Protein AF-A0A4U9HYD4-F1 (afdb_monomer_lite)

Sequence (68 aa):
MHGFPEQDTVVEEEGHIGHGAILHGCVIRRNALVGMNAVIMDGAVIGENSIVGAAAFVKRKRKCLLTI

Radius of gyration: 10.19 Å; chains: 1; bounding box: 22×25×25 Å

Foldseek 3Di:
DEEDPPADQEQDALEAEADLEATYSEAEDANEYEAANEYAYHLEYEDHVEYEYHVHYHDHNHDHPHYD

Structure (mmCIF, N/CA/C/O backbone):
data_AF-A0A4U9HYD4-F1
#
_entry.id   AF-A0A4U9HYD4-F1
#
loop_
_atom_site.group_PDB
_atom_site.id
_atom_site.type_symbol
_atom_site.label_atom_id
_atom_site.label_alt_id
_atom_site.label_comp_id
_atom_site.label_asym_id
_atom_site.label_entity_id
_atom_site.label_seq_id
_atom_site.pdbx_PDB_ins_code
_atom_site.Cartn_x
_atom_site.Cartn_y
_atom_site.Cartn_z
_atom_site.occupancy
_atom_site.B_iso_or_equiv
_atom_site.auth_seq_id
_atom_site.auth_comp_id
_atom_site.auth_asym_id
_atom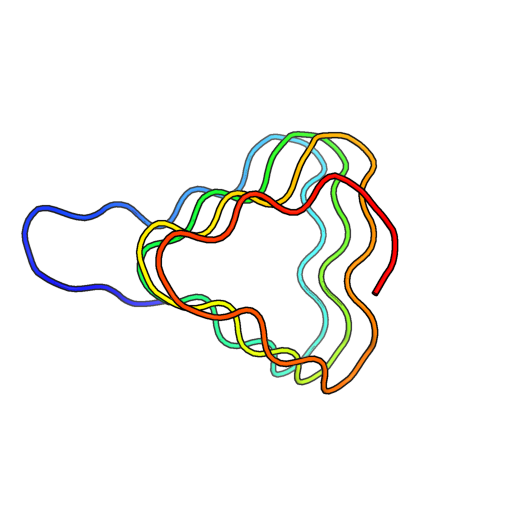_site.auth_atom_id
_atom_site.pdbx_PDB_model_num
ATOM 1 N N . MET A 1 1 ? -1.066 2.148 -9.744 1.00 91.81 1 MET A N 1
ATOM 2 C CA . MET A 1 1 ? -1.649 0.851 -9.352 1.00 91.81 1 MET A CA 1
ATOM 3 C C . MET A 1 1 ? -1.377 -0.137 -10.467 1.00 91.81 1 MET A C 1
ATOM 5 O O . MET A 1 1 ? -1.718 0.169 -11.601 1.00 91.81 1 MET A O 1
ATOM 9 N N . HIS A 1 2 ? -0.762 -1.274 -10.158 1.00 93.25 2 HIS A N 1
ATOM 10 C CA . HIS A 1 2 ? -0.753 -2.460 -11.019 1.00 93.25 2 HIS A CA 1
ATOM 11 C C . HIS A 1 2 ? -0.519 -3.712 -10.159 1.00 93.25 2 HIS A C 1
ATOM 13 O O . HIS A 1 2 ? -0.389 -3.602 -8.946 1.00 93.25 2 HIS A O 1
ATOM 19 N N . GLY A 1 3 ? -0.498 -4.902 -10.746 1.00 91.12 3 GLY A N 1
ATOM 20 C CA . GLY A 1 3 ? -0.248 -6.147 -10.021 1.00 91.12 3 GLY A CA 1
ATOM 21 C C . GLY A 1 3 ? 0.038 -7.291 -10.984 1.00 91.12 3 GLY A C 1
ATOM 22 O O . GLY A 1 3 ? -0.059 -7.114 -12.201 1.00 91.12 3 GLY A O 1
ATOM 23 N N . PHE A 1 4 ? 0.402 -8.454 -10.449 1.00 92.12 4 PHE A N 1
ATOM 24 C CA . PHE A 1 4 ? 0.400 -9.692 -11.229 1.00 92.12 4 PHE A CA 1
ATOM 25 C C . PHE A 1 4 ? -1.039 -10.148 -11.531 1.00 92.12 4 PHE A C 1
ATOM 27 O O . PHE A 1 4 ? -1.966 -9.734 -10.831 1.00 92.12 4 PHE A O 1
ATOM 34 N N . PRO A 1 5 ? -1.245 -11.018 -12.539 1.00 94.12 5 PRO A N 1
ATOM 35 C CA . PRO A 1 5 ? -2.523 -11.699 -12.720 1.00 94.12 5 PRO A CA 1
ATOM 36 C C . PRO A 1 5 ? -2.997 -12.348 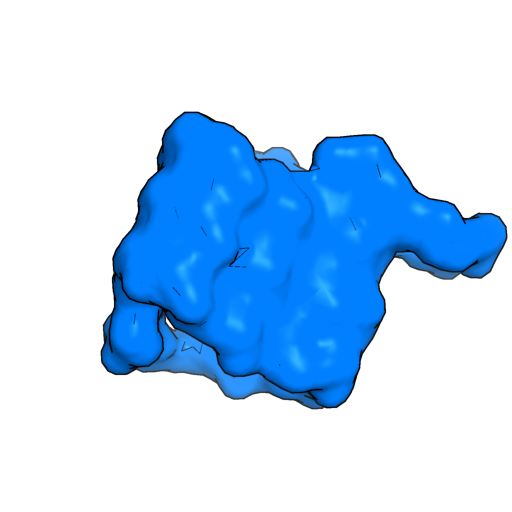-11.415 1.00 94.12 5 PRO A C 1
ATOM 38 O O . PRO A 1 5 ? -2.178 -12.821 -10.625 1.00 94.12 5 PRO A O 1
ATOM 41 N N . GLU A 1 6 ? -4.314 -12.363 -11.203 1.00 89.88 6 GLU A N 1
ATOM 42 C CA . GLU A 1 6 ? -4.955 -12.959 -10.018 1.00 89.88 6 GLU A CA 1
ATOM 43 C C . GLU A 1 6 ? -4.580 -12.290 -8.678 1.00 89.88 6 GLU A C 1
ATOM 45 O O . GLU A 1 6 ? -4.796 -12.862 -7.609 1.00 89.88 6 GLU A O 1
ATOM 50 N N . GLN A 1 7 ? -4.030 -11.071 -8.712 1.00 89.19 7 GLN A N 1
ATOM 51 C CA . GLN A 1 7 ? -3.804 -10.252 -7.524 1.00 89.19 7 GLN A CA 1
ATOM 52 C C . GLN A 1 7 ? -4.485 -8.898 -7.645 1.00 89.19 7 GLN A C 1
ATOM 54 O O . GLN A 1 7 ? -4.179 -8.099 -8.532 1.00 89.19 7 GLN A O 1
ATOM 59 N N . ASP A 1 8 ? -5.339 -8.610 -6.672 1.00 93.69 8 ASP A N 1
ATOM 60 C CA . ASP A 1 8 ? -5.988 -7.316 -6.571 1.00 93.69 8 ASP A CA 1
ATOM 61 C C . ASP A 1 8 ? -5.090 -6.306 -5.859 1.00 93.69 8 ASP A C 1
ATOM 63 O O . ASP A 1 8 ? -4.368 -6.614 -4.906 1.00 93.69 8 ASP A O 1
ATOM 67 N N . THR A 1 9 ? -5.172 -5.058 -6.310 1.00 96.62 9 THR A N 1
ATOM 68 C CA . THR A 1 9 ? -4.735 -3.914 -5.514 1.00 96.62 9 THR A CA 1
ATOM 69 C C . THR A 1 9 ? -5.982 -3.235 -4.984 1.00 96.62 9 THR A C 1
ATOM 71 O O . THR A 1 9 ? -6.762 -2.690 -5.762 1.00 96.62 9 THR A O 1
ATOM 74 N N . VAL A 1 10 ? -6.176 -3.275 -3.671 1.00 96.94 10 VAL A N 1
ATOM 75 C CA . VAL A 1 10 ? -7.390 -2.772 -3.026 1.00 96.94 10 VAL A CA 1
ATOM 76 C C . VAL A 1 10 ? -7.037 -1.566 -2.176 1.00 96.94 10 VAL A C 1
ATOM 78 O O . VAL A 1 10 ? -6.112 -1.619 -1.366 1.00 96.94 10 VAL A O 1
ATOM 81 N N . VAL A 1 11 ? -7.795 -0.489 -2.354 1.00 97.94 11 VAL A N 1
ATOM 82 C CA . VAL A 1 11 ? -7.800 0.660 -1.450 1.00 97.94 11 VAL A CA 1
ATOM 83 C C . VAL A 1 11 ? -9.188 0.726 -0.833 1.00 97.94 11 VAL A C 1
ATOM 85 O O . VAL A 1 11 ? -10.174 0.898 -1.546 1.00 97.94 11 VAL A O 1
ATOM 88 N N . GLU A 1 12 ? -9.266 0.496 0.473 1.00 98.25 12 GLU A N 1
ATOM 89 C CA . GLU A 1 12 ? -10.515 0.584 1.226 1.00 98.25 12 GLU A CA 1
ATOM 90 C C . GLU A 1 12 ? -10.900 2.050 1.506 1.00 98.25 12 GLU A C 1
ATOM 92 O O . GLU A 1 12 ? -10.169 2.989 1.190 1.00 98.25 12 GLU A O 1
ATOM 97 N N . GLU A 1 13 ? -12.081 2.243 2.093 1.00 98.50 13 GLU A N 1
ATOM 98 C CA . GLU A 1 13 ? -12.667 3.554 2.392 1.00 98.50 13 GLU A CA 1
ATOM 99 C C . GLU A 1 13 ? -11.723 4.451 3.212 1.00 98.50 13 GLU A C 1
ATOM 101 O O . GLU A 1 13 ? -11.058 3.988 4.141 1.00 98.50 13 GLU A O 1
ATOM 106 N N . GLU A 1 14 ? -11.654 5.738 2.864 1.00 97.81 14 GLU A N 1
ATOM 107 C CA . GLU A 1 14 ? -10.709 6.713 3.437 1.00 97.81 14 GLU A CA 1
ATOM 108 C C . GLU A 1 14 ? -9.215 6.344 3.283 1.00 97.81 14 GLU A C 1
ATOM 110 O O . GLU A 1 14 ? -8.351 6.943 3.921 1.00 97.81 14 GLU A O 1
ATOM 115 N N . GLY A 1 15 ? -8.864 5.371 2.435 1.00 96.94 15 GLY A N 1
ATOM 116 C CA . GLY A 1 15 ? -7.473 5.087 2.090 1.00 96.94 15 GLY A CA 1
ATOM 117 C C . GLY A 1 15 ? -6.850 6.245 1.303 1.00 96.94 15 GLY A C 1
ATOM 118 O O . GLY A 1 15 ? -7.280 6.561 0.193 1.00 96.94 15 GLY A O 1
ATOM 119 N N . HIS A 1 16 ? -5.813 6.874 1.855 1.00 97.19 16 HIS A N 1
ATOM 120 C CA . HIS A 1 16 ? -5.162 8.033 1.251 1.00 97.19 16 HIS A CA 1
ATOM 121 C C . HIS A 1 16 ? -3.872 7.637 0.537 1.00 97.19 16 HIS A C 1
ATOM 123 O O . HIS A 1 16 ? -2.960 7.091 1.155 1.00 97.19 16 HIS A O 1
ATOM 129 N N . ILE A 1 17 ? -3.763 7.949 -0.756 1.00 98.19 17 ILE A N 1
ATOM 130 C CA . ILE A 1 17 ? -2.586 7.625 -1.568 1.00 98.19 17 ILE A CA 1
ATOM 131 C C . ILE A 1 17 ? -1.843 8.910 -1.928 1.00 98.19 17 ILE A C 1
ATOM 133 O O . ILE A 1 17 ? -2.311 9.714 -2.732 1.00 98.19 17 ILE A O 1
ATOM 137 N N . GLY A 1 18 ? -0.669 9.094 -1.329 1.00 98.00 18 GLY A N 1
ATOM 138 C CA . GLY A 1 18 ? 0.205 10.227 -1.587 1.00 98.00 18 GLY A CA 1
ATOM 139 C C . GLY A 1 18 ? 0.721 10.254 -3.027 1.00 98.00 18 GLY A C 1
ATOM 140 O O . GLY A 1 18 ? 0.845 9.228 -3.699 1.00 98.00 18 GLY A O 1
ATOM 141 N N . HIS A 1 19 ? 1.055 11.453 -3.504 1.00 98.31 19 HIS A N 1
ATOM 142 C CA . HIS A 1 19 ? 1.539 11.667 -4.869 1.00 98.31 19 HIS A CA 1
ATOM 143 C C . HIS A 1 19 ? 2.739 10.765 -5.201 1.00 98.31 19 HIS A C 1
ATOM 145 O O . HIS A 1 19 ? 3.629 10.565 -4.378 1.00 98.31 19 HIS A O 1
ATOM 151 N N . GLY A 1 20 ? 2.767 10.196 -6.405 1.00 97.81 20 GLY A N 1
ATOM 152 C CA . GLY A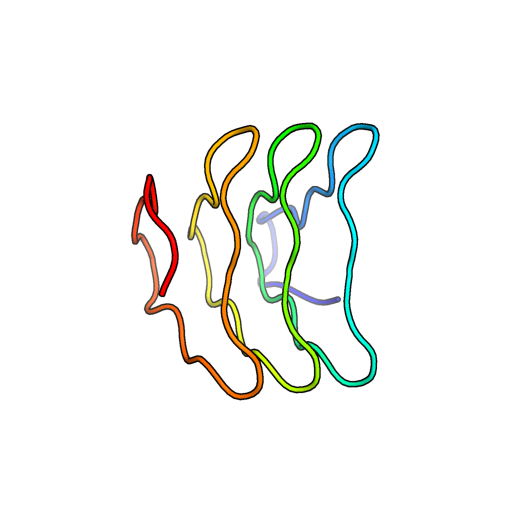 1 20 ? 3.877 9.344 -6.847 1.00 97.81 20 GLY A CA 1
ATOM 153 C C . GLY A 1 20 ? 4.015 8.008 -6.105 1.00 97.81 20 GLY A C 1
ATOM 154 O O . GLY A 1 20 ? 4.975 7.286 -6.360 1.00 97.81 20 GLY A O 1
ATOM 155 N N . ALA A 1 21 ? 3.089 7.650 -5.206 1.00 98.25 21 ALA A N 1
ATOM 156 C CA . ALA A 1 21 ? 3.112 6.342 -4.567 1.00 98.25 21 ALA A CA 1
ATOM 157 C C . ALA A 1 21 ? 2.848 5.216 -5.583 1.00 98.25 21 ALA A C 1
ATOM 159 O O . ALA A 1 21 ? 1.972 5.307 -6.451 1.00 98.25 21 ALA A O 1
ATOM 160 N N . ILE A 1 22 ? 3.594 4.123 -5.449 1.00 98.12 22 ILE A N 1
ATOM 161 C CA . ILE A 1 22 ? 3.479 2.928 -6.281 1.00 98.12 22 ILE A CA 1
ATOM 162 C C . ILE A 1 22 ? 2.804 1.837 -5.457 1.00 98.12 22 ILE A C 1
ATOM 164 O O . ILE A 1 22 ? 3.352 1.357 -4.469 1.00 98.12 22 ILE A O 1
ATOM 168 N N . LEU A 1 23 ? 1.613 1.430 -5.891 1.00 97.94 23 LEU A N 1
ATOM 169 C CA . LEU A 1 23 ? 0.874 0.303 -5.325 1.00 97.94 23 LEU A CA 1
ATOM 170 C C . LEU A 1 23 ? 0.953 -0.884 -6.282 1.00 97.94 23 LEU A C 1
ATOM 172 O O . LEU A 1 23 ? 0.512 -0.756 -7.435 1.00 97.94 23 LEU A O 1
ATOM 176 N N . HIS A 1 24 ? 1.497 -1.999 -5.795 1.00 97.06 24 HIS A N 1
ATOM 177 C CA . HIS A 1 24 ? 1.686 -3.228 -6.552 1.00 97.06 24 HIS A CA 1
ATOM 178 C C . HIS A 1 24 ? 1.045 -4.425 -5.831 1.00 97.06 24 HIS A C 1
ATOM 180 O O . HIS A 1 24 ? 1.630 -4.952 -4.890 1.00 97.06 24 HIS A O 1
ATOM 186 N N . GLY A 1 25 ? -0.150 -4.859 -6.247 1.00 96.19 25 GLY A N 1
ATOM 187 C CA . GLY A 1 25 ? -0.813 -6.068 -5.723 1.00 96.19 25 GLY A CA 1
ATOM 188 C C . GLY A 1 25 ? -1.031 -6.079 -4.202 1.00 96.19 25 GLY A C 1
ATOM 189 O O . GLY A 1 25 ? -0.805 -7.104 -3.559 1.00 96.19 25 GLY A O 1
ATOM 190 N N . CYS A 1 26 ? -1.371 -4.938 -3.597 1.00 96.44 26 CYS A N 1
ATOM 191 C CA . CYS A 1 26 ? -1.426 -4.754 -2.141 1.00 96.44 26 CYS A CA 1
ATOM 192 C C . CYS A 1 26 ? -2.817 -4.353 -1.629 1.00 96.44 26 CYS A C 1
ATOM 194 O O . CYS A 1 26 ? -3.649 -3.853 -2.382 1.00 96.44 26 CYS A O 1
ATOM 196 N N . VAL A 1 27 ? -3.041 -4.497 -0.320 1.00 96.88 27 VAL A N 1
ATOM 197 C CA . VAL A 1 27 ? -4.272 -4.053 0.353 1.00 96.88 27 VAL A CA 1
ATOM 198 C C . VAL A 1 27 ? -3.966 -2.881 1.277 1.00 96.88 27 VAL A C 1
ATOM 200 O O . VAL A 1 27 ? -3.220 -3.020 2.249 1.00 96.88 27 VAL A O 1
ATOM 203 N N . ILE A 1 28 ? -4.572 -1.737 0.988 1.00 97.38 28 ILE A N 1
ATOM 204 C CA . ILE A 1 28 ? -4.584 -0.551 1.841 1.00 97.38 28 ILE A CA 1
ATOM 205 C C . ILE A 1 28 ? -5.908 -0.558 2.600 1.00 97.38 28 ILE A C 1
ATOM 207 O O . ILE A 1 28 ? -6.967 -0.426 1.987 1.00 97.38 28 ILE A O 1
ATOM 211 N N . ARG A 1 29 ? -5.854 -0.786 3.914 1.00 97.56 29 ARG A N 1
ATOM 212 C CA . ARG A 1 29 ? -7.056 -0.872 4.747 1.00 97.56 29 ARG A CA 1
ATOM 213 C C . ARG A 1 29 ? -7.651 0.503 5.044 1.00 97.56 29 ARG A C 1
ATOM 215 O O . ARG A 1 29 ? -7.023 1.532 4.797 1.00 97.56 29 ARG A O 1
ATOM 222 N N . ARG A 1 30 ? -8.869 0.495 5.585 1.00 98.06 30 ARG A N 1
ATOM 223 C CA . ARG A 1 30 ? -9.644 1.688 5.932 1.00 98.06 30 ARG A CA 1
ATOM 224 C C . ARG A 1 30 ? -8.815 2.747 6.661 1.00 98.06 30 ARG A C 1
ATOM 226 O O . ARG A 1 30 ? -8.126 2.442 7.639 1.00 98.06 30 ARG A O 1
ATOM 233 N N . ASN A 1 31 ? -8.938 3.997 6.216 1.00 97.12 31 ASN A N 1
ATOM 234 C CA . ASN A 1 31 ? -8.288 5.163 6.821 1.00 97.12 31 ASN A CA 1
ATOM 235 C C . ASN A 1 31 ? -6.749 5.056 6.928 1.00 97.12 31 ASN A C 1
ATOM 237 O O . ASN A 1 31 ? -6.127 5.703 7.770 1.00 97.12 31 ASN A O 1
ATOM 241 N N . ALA A 1 32 ? -6.109 4.197 6.129 1.00 97.19 32 ALA A N 1
ATOM 242 C CA . ALA A 1 32 ? -4.655 4.140 6.059 1.00 97.19 32 ALA A CA 1
ATOM 243 C C . ALA A 1 32 ? -4.108 5.231 5.126 1.00 97.19 32 ALA A C 1
ATOM 245 O O . ALA A 1 32 ? -4.676 5.497 4.067 1.00 97.19 32 ALA A O 1
ATOM 246 N N . LEU A 1 33 ? -2.967 5.819 5.485 1.00 97.50 33 LEU A N 1
ATOM 247 C CA . LEU A 1 33 ? -2.275 6.826 4.683 1.00 97.50 33 LEU A CA 1
ATOM 248 C C . LEU A 1 33 ? -1.000 6.239 4.086 1.00 97.50 33 LEU A C 1
ATOM 250 O O . LEU A 1 33 ? -0.135 5.761 4.810 1.00 97.50 33 LEU A O 1
ATOM 254 N N . VAL A 1 34 ? -0.845 6.326 2.770 1.00 97.75 34 VAL A N 1
ATOM 255 C CA . VAL A 1 34 ? 0.391 6.000 2.056 1.00 97.75 34 VAL A CA 1
ATOM 256 C C . VAL A 1 34 ? 1.103 7.295 1.686 1.00 97.75 34 VAL A C 1
ATOM 258 O O . VAL A 1 34 ? 0.567 8.111 0.943 1.00 97.75 34 VAL A O 1
ATOM 261 N N . GLY A 1 35 ? 2.308 7.503 2.208 1.00 97.62 35 GLY A N 1
ATOM 262 C CA . GLY A 1 35 ? 3.103 8.702 1.977 1.00 97.62 35 GLY A CA 1
ATOM 263 C C . GLY A 1 35 ? 3.535 8.877 0.520 1.00 97.62 35 GLY A C 1
ATOM 264 O O . GLY A 1 35 ? 3.601 7.929 -0.264 1.00 97.62 35 GLY A O 1
ATOM 265 N N . MET A 1 36 ? 3.854 10.121 0.160 1.00 98.12 36 MET A N 1
ATOM 266 C CA . MET A 1 36 ? 4.329 10.492 -1.177 1.00 98.12 36 MET A CA 1
ATOM 267 C C . MET A 1 36 ? 5.554 9.658 -1.583 1.00 98.12 36 MET A C 1
ATOM 269 O O . MET A 1 36 ? 6.464 9.466 -0.779 1.00 98.12 36 MET A O 1
ATOM 273 N N . ASN A 1 37 ? 5.600 9.194 -2.832 1.00 97.81 37 ASN A N 1
ATOM 274 C CA . ASN A 1 37 ? 6.687 8.383 -3.397 1.00 97.81 37 ASN A CA 1
ATOM 275 C C . ASN A 1 37 ? 6.967 7.052 -2.667 1.00 97.81 37 ASN A C 1
ATOM 277 O O . ASN A 1 37 ? 8.018 6.451 -2.886 1.00 97.81 37 ASN A O 1
ATOM 281 N N . ALA A 1 38 ? 6.070 6.577 -1.796 1.00 97.56 38 ALA A N 1
ATOM 282 C CA . ALA A 1 38 ? 6.211 5.261 -1.178 1.00 97.56 38 ALA A CA 1
ATOM 283 C C . ALA A 1 38 ? 5.956 4.134 -2.193 1.00 97.56 38 ALA A C 1
ATOM 285 O O . ALA A 1 38 ? 5.182 4.292 -3.138 1.00 97.56 38 ALA A O 1
ATOM 286 N N . VAL A 1 39 ? 6.570 2.972 -1.980 1.00 97.44 39 VAL A N 1
ATOM 287 C CA . VAL A 1 39 ? 6.409 1.784 -2.828 1.00 97.44 39 VAL A CA 1
ATOM 288 C C . VAL A 1 39 ? 5.907 0.619 -1.985 1.00 97.44 39 VAL A C 1
ATOM 290 O O . VAL A 1 39 ? 6.577 0.185 -1.044 1.00 97.44 39 VAL A O 1
ATOM 293 N N . ILE A 1 40 ? 4.732 0.096 -2.334 1.00 97.06 40 ILE A N 1
ATOM 294 C CA . ILE A 1 40 ? 4.062 -1.007 -1.645 1.00 97.06 40 ILE A CA 1
ATOM 295 C C . ILE A 1 40 ? 4.027 -2.227 -2.569 1.00 97.06 40 ILE A C 1
ATOM 297 O O . ILE A 1 40 ? 3.402 -2.186 -3.626 1.00 97.06 40 ILE A O 1
ATOM 301 N N . MET A 1 41 ? 4.712 -3.299 -2.170 1.00 96.00 41 MET A N 1
ATOM 302 C CA . MET A 1 41 ? 4.890 -4.512 -2.980 1.00 96.00 41 MET A CA 1
ATOM 303 C C . MET A 1 41 ? 3.808 -5.577 -2.737 1.00 96.00 41 MET A C 1
ATOM 305 O O . MET A 1 41 ? 3.027 -5.494 -1.788 1.00 96.00 41 MET A O 1
ATOM 309 N N . ASP A 1 42 ? 3.837 -6.637 -3.550 1.00 95.44 42 ASP A N 1
ATOM 310 C CA . ASP A 1 42 ? 2.773 -7.645 -3.632 1.00 95.44 42 ASP A CA 1
ATOM 311 C C . ASP A 1 42 ? 2.390 -8.278 -2.295 1.00 95.44 42 ASP A C 1
ATOM 313 O O . ASP A 1 42 ? 3.231 -8.638 -1.463 1.00 95.44 42 ASP A O 1
ATOM 317 N N . GLY A 1 43 ? 1.092 -8.473 -2.095 1.00 92.94 43 GLY A N 1
ATOM 318 C CA . GLY A 1 43 ? 0.523 -9.087 -0.903 1.00 92.94 43 GLY A CA 1
ATOM 319 C C . GLY A 1 43 ? 0.834 -8.338 0.394 1.00 92.94 43 GLY A C 1
ATOM 320 O O . GLY A 1 43 ? 0.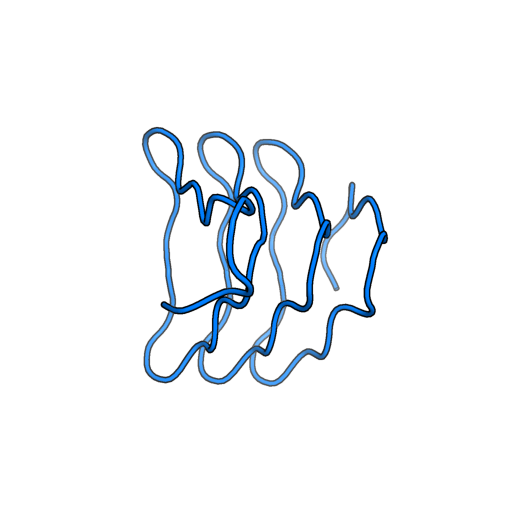632 -8.899 1.473 1.00 92.94 43 GLY A O 1
ATOM 321 N N . ALA A 1 44 ? 1.370 -7.115 0.329 1.00 95.81 44 ALA A N 1
ATOM 322 C CA . ALA A 1 44 ? 1.486 -6.274 1.505 1.00 95.81 44 ALA A CA 1
ATOM 323 C C . ALA A 1 44 ? 0.094 -5.826 1.959 1.00 95.81 44 ALA A C 1
ATOM 325 O O . ALA A 1 44 ? -0.784 -5.539 1.144 1.00 95.81 44 ALA A O 1
ATOM 326 N N . VAL A 1 45 ? -0.093 -5.764 3.275 1.00 96.19 45 VAL A N 1
ATOM 327 C CA . VAL A 1 45 ? -1.326 -5.274 3.895 1.00 96.19 45 VAL A CA 1
ATOM 328 C C . VAL A 1 45 ? -0.957 -4.130 4.822 1.00 96.19 45 VAL A C 1
ATOM 330 O O . VAL A 1 45 ? -0.269 -4.352 5.823 1.00 96.19 45 VAL A O 1
ATOM 333 N N . ILE A 1 46 ? -1.408 -2.926 4.487 1.00 96.69 46 ILE A N 1
ATOM 334 C CA . ILE A 1 46 ? -1.295 -1.746 5.344 1.00 96.69 46 ILE A CA 1
ATOM 335 C C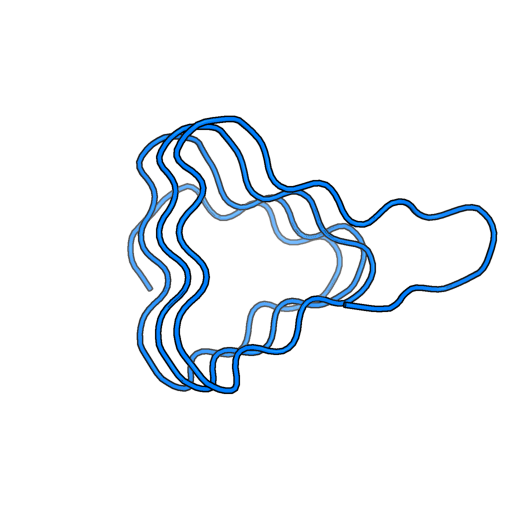 . ILE A 1 46 ? -2.537 -1.711 6.224 1.00 96.69 46 ILE A C 1
ATOM 337 O O . ILE A 1 46 ? -3.645 -1.659 5.702 1.00 96.69 46 ILE A O 1
ATOM 341 N N . GLY A 1 47 ? 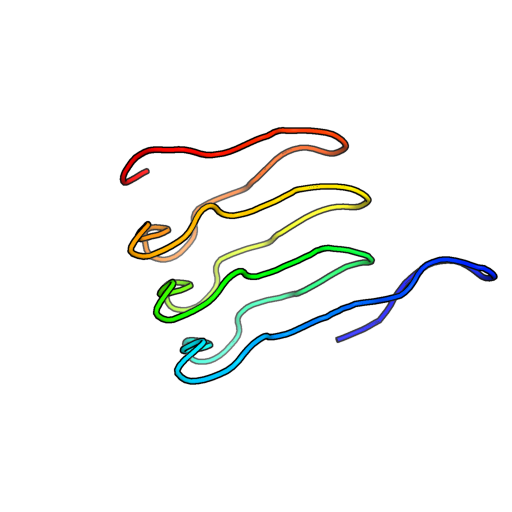-2.351 -1.838 7.537 1.00 96.50 47 GLY A N 1
ATOM 342 C CA . GLY A 1 47 ? -3.432 -1.939 8.512 1.00 96.50 47 GLY A CA 1
ATOM 343 C C . GLY A 1 47 ? -4.296 -0.684 8.598 1.00 96.50 47 GLY A C 1
ATOM 344 O O . GLY A 1 47 ? -3.902 0.394 8.159 1.00 96.50 47 GLY A O 1
ATOM 345 N N . GLU A 1 48 ? -5.481 -0.833 9.184 1.00 96.31 48 GLU A N 1
ATOM 346 C CA . GLU A 1 48 ? -6.401 0.287 9.397 1.00 96.31 48 GLU A CA 1
ATOM 347 C C . GLU A 1 48 ? -5.725 1.386 10.220 1.00 96.31 48 GLU A C 1
ATOM 349 O O . GLU A 1 48 ? -4.975 1.088 11.155 1.00 96.31 48 GLU A O 1
ATOM 354 N N . ASN A 1 49 ? -5.981 2.650 9.873 1.00 95.25 49 ASN A N 1
ATOM 355 C CA . ASN A 1 49 ? -5.396 3.824 10.539 1.00 95.25 49 ASN A CA 1
ATOM 356 C C . ASN A 1 49 ? -3.851 3.851 10.561 1.00 95.25 49 ASN A C 1
ATOM 358 O O . ASN A 1 49 ? -3.253 4.598 11.336 1.00 95.25 49 ASN A O 1
ATOM 362 N N . SER A 1 50 ? -3.181 3.021 9.754 1.00 96.00 50 SER A N 1
ATOM 363 C CA . SER A 1 50 ? -1.719 3.013 9.662 1.00 96.00 50 SER A CA 1
ATOM 364 C C . SER A 1 50 ? -1.233 4.102 8.715 1.00 96.00 50 SER A C 1
ATOM 366 O O . SER A 1 50 ? -1.909 4.456 7.752 1.00 96.00 50 SER A O 1
ATOM 368 N N . ILE A 1 51 ? -0.025 4.601 8.959 1.00 96.25 51 ILE A N 1
ATOM 369 C CA . ILE A 1 51 ? 0.624 5.598 8.111 1.00 96.25 51 ILE A CA 1
ATOM 370 C C . ILE A 1 51 ? 1.882 4.969 7.509 1.00 96.25 51 ILE A C 1
ATOM 372 O O . ILE A 1 51 ? 2.656 4.321 8.196 1.00 96.25 51 ILE A O 1
ATOM 376 N N . VAL A 1 52 ? 2.115 5.135 6.219 1.00 96.69 52 VAL A N 1
ATOM 377 C CA . VAL A 1 52 ? 3.381 4.791 5.576 1.00 96.69 52 VAL A CA 1
ATOM 378 C C . VAL A 1 52 ? 4.084 6.096 5.247 1.00 96.69 52 VAL A C 1
ATOM 380 O O . VAL A 1 52 ? 3.495 6.972 4.621 1.00 96.69 52 VAL A O 1
ATOM 383 N N . GLY A 1 53 ? 5.329 6.245 5.671 1.00 96.06 53 GLY A N 1
ATOM 384 C CA . GLY A 1 53 ? 6.134 7.435 5.454 1.00 96.06 53 GLY A CA 1
ATOM 385 C C . GLY A 1 53 ? 6.413 7.701 3.980 1.00 96.06 53 GLY A C 1
ATOM 386 O O . GLY A 1 53 ? 6.350 6.814 3.123 1.00 96.06 53 GLY A O 1
ATOM 387 N N . ALA A 1 54 ? 6.734 8.956 3.674 1.00 96.56 54 ALA A N 1
ATOM 388 C CA . ALA A 1 54 ? 7.153 9.338 2.334 1.00 96.56 54 ALA A CA 1
ATOM 389 C C . ALA A 1 54 ? 8.433 8.585 1.930 1.00 96.56 54 ALA A C 1
ATOM 391 O O . ALA A 1 54 ? 9.322 8.375 2.753 1.00 96.56 54 ALA A O 1
ATOM 392 N N . ALA A 1 55 ? 8.518 8.182 0.662 1.00 96.25 55 ALA A N 1
ATOM 393 C CA . ALA A 1 55 ? 9.613 7.392 0.093 1.00 96.25 55 ALA A CA 1
ATOM 394 C C . ALA A 1 55 ? 9.877 6.030 0.778 1.00 96.25 55 ALA A C 1
ATOM 396 O O . ALA A 1 55 ? 10.902 5.397 0.517 1.00 96.25 55 ALA A O 1
ATOM 397 N N . ALA A 1 56 ? 8.970 5.544 1.633 1.00 95.94 56 ALA A N 1
ATOM 398 C CA . ALA A 1 56 ? 9.126 4.251 2.288 1.00 95.94 56 ALA A CA 1
ATOM 399 C C . ALA A 1 56 ? 8.962 3.081 1.301 1.00 95.94 56 ALA A C 1
ATOM 401 O O . ALA A 1 56 ? 8.189 3.145 0.346 1.00 95.94 56 ALA A O 1
ATOM 402 N N . PHE A 1 57 ? 9.655 1.972 1.574 1.00 95.25 57 PHE A N 1
ATOM 403 C CA . PHE A 1 57 ? 9.567 0.735 0.794 1.00 95.25 57 PHE A CA 1
ATOM 404 C C . PHE A 1 57 ? 8.993 -0.408 1.641 1.00 95.25 57 PHE A C 1
ATOM 406 O O . PHE A 1 57 ? 9.649 -0.911 2.559 1.00 95.25 57 PHE A O 1
ATOM 413 N N . VAL A 1 58 ? 7.779 -0.860 1.318 1.00 95.31 58 VAL A N 1
ATOM 414 C CA . VAL A 1 58 ? 7.118 -1.985 1.992 1.00 95.31 58 VAL A CA 1
ATOM 415 C C . VAL A 1 58 ? 7.325 -3.260 1.185 1.00 95.31 58 VAL A C 1
ATOM 417 O O . VAL A 1 58 ? 6.794 -3.428 0.089 1.00 95.31 58 VAL A O 1
ATOM 420 N N . LYS A 1 59 ? 8.104 -4.183 1.757 1.00 93.56 59 LYS A N 1
ATOM 421 C CA . LYS A 1 59 ? 8.437 -5.476 1.145 1.00 93.56 59 LYS A CA 1
ATOM 422 C C . LYS A 1 59 ? 7.202 -6.357 0.938 1.00 93.56 59 LYS A C 1
ATOM 424 O O . LYS A 1 59 ? 6.232 -6.306 1.691 1.00 93.56 59 LYS A O 1
ATOM 429 N N . ARG A 1 60 ? 7.319 -7.247 -0.047 1.00 92.56 60 ARG A N 1
ATOM 430 C CA . ARG A 1 60 ? 6.320 -8.257 -0.406 1.00 92.56 60 ARG A CA 1
ATOM 431 C C . ARG A 1 60 ? 5.856 -9.084 0.805 1.00 92.56 60 ARG A C 1
ATOM 433 O O . ARG A 1 60 ? 6.684 -9.478 1.626 1.00 92.56 60 ARG A O 1
ATOM 440 N N . LYS A 1 61 ? 4.556 -9.403 0.874 1.00 86.25 61 LYS A N 1
ATOM 441 C CA . LYS A 1 61 ? 3.897 -10.213 1.925 1.00 86.25 61 LYS A CA 1
ATOM 442 C C . LYS A 1 61 ? 4.090 -9.674 3.351 1.00 86.25 61 LYS A C 1
ATOM 444 O O . LYS A 1 61 ? 4.021 -10.427 4.323 1.00 86.25 61 LYS A O 1
ATOM 449 N N . ARG A 1 62 ? 4.346 -8.371 3.506 1.00 86.31 62 ARG A N 1
ATOM 450 C CA . ARG A 1 62 ? 4.481 -7.736 4.820 1.00 86.31 62 ARG A CA 1
ATOM 451 C C . ARG A 1 62 ? 3.126 -7.227 5.309 1.00 86.31 62 ARG A C 1
ATOM 453 O O . ARG A 1 62 ? 2.467 -6.455 4.622 1.00 86.31 62 ARG A O 1
ATOM 460 N N . LYS A 1 63 ? 2.747 -7.597 6.535 1.00 81.81 63 LYS A N 1
ATOM 461 C CA . LYS A 1 63 ? 1.668 -6.926 7.269 1.00 81.81 63 LYS A CA 1
ATOM 462 C C . LYS A 1 63 ? 2.268 -5.761 8.053 1.00 81.81 63 LYS A C 1
ATOM 464 O O . LYS A 1 63 ? 3.121 -5.978 8.915 1.00 81.81 63 LYS A O 1
ATOM 469 N N . CYS A 1 64 ? 1.868 -4.545 7.710 1.00 76.88 64 CYS A N 1
ATOM 470 C CA . CYS A 1 64 ? 2.280 -3.323 8.381 1.00 76.88 64 CYS A CA 1
ATOM 471 C C . CYS A 1 64 ? 1.144 -2.880 9.310 1.00 76.88 64 CYS A C 1
ATOM 473 O O . CYS A 1 64 ? 0.019 -2.698 8.859 1.00 76.88 64 CYS A O 1
ATOM 475 N N . LEU A 1 65 ? 1.429 -2.786 10.609 1.00 68.88 65 LEU A N 1
ATOM 476 C CA . LEU A 1 65 ? 0.474 -2.374 11.650 1.00 68.88 65 LEU A CA 1
ATOM 477 C C . LEU A 1 65 ? 0.880 -1.047 12.308 1.00 68.88 65 LEU A C 1
ATOM 479 O O . LEU A 1 65 ? 0.281 -0.657 13.303 1.00 68.88 65 LEU A O 1
ATOM 483 N N . LEU A 1 66 ? 1.948 -0.406 11.825 1.00 61.00 66 LEU A N 1
ATOM 484 C CA . LEU A 1 66 ? 2.537 0.756 12.476 1.00 61.00 66 LEU A CA 1
ATOM 485 C C . LEU A 1 66 ? 3.157 1.712 11.463 1.00 61.00 66 LEU A C 1
ATOM 487 O O . LEU A 1 66 ? 3.611 1.283 10.404 1.00 61.00 66 LEU A O 1
ATOM 491 N N . THR A 1 67 ? 3.228 2.978 11.862 1.00 58.59 67 THR A N 1
ATOM 492 C CA . THR A 1 67 ? 3.873 4.067 11.135 1.00 58.59 67 THR A CA 1
ATOM 493 C C . THR A 1 67 ? 5.323 3.734 10.782 1.00 58.59 67 THR A C 1
ATOM 495 O O . THR A 1 67 ? 6.132 3.556 11.693 1.00 58.59 67 THR A O 1
ATOM 498 N N . ILE A 1 68 ? 5.641 3.620 9.486 1.00 59.94 68 ILE A N 1
ATOM 499 C CA . ILE A 1 68 ? 7.031 3.534 8.985 1.00 59.94 68 ILE A CA 1
ATOM 500 C C . ILE A 1 68 ? 7.484 4.899 8.499 1.00 59.94 68 ILE A C 1
ATOM 502 O O . ILE A 1 68 ? 6.632 5.574 7.891 1.00 59.94 68 ILE A O 1
#

pLDDT: mean 93.35, std 8.76, range [58.59, 98.5]

Organism: NCBI:txid83655

InterPro domains:
  IPR001451 Hexapeptide repeat [PF00132] (25-59)
  IPR011004 Trimeric LpxA-like superfamily [SSF51161] (4-61)
  IPR050484 Transferase Hexapeptide/Carbonic Anhydrase [PTHR13061] (7-63)

Secondary structure (DSSP, 8-state):
-B--TT---EE-TT-EE-TT-EEBS-EE-TT-EEPTT-EE-TT-EEPTT-EE-TT-EE-TT-EE-S--